Protein AF-A0A3R7H9Z6-F1 (afdb_monomer)

Mean predicted aligned error: 17.88 Å

Sequence (99 aa):
MAFFGLTLLGYQNTIKEYLREDGTPKAEVKLPLIPVDQTSRYTGHKNSYNEMRRLSILNTRPILGPREVYRIPLTTSHEYGFFIDMPGDKWERRPTKNK

Organism: Clonorchis sinensis (NCBI:txid79923)

Structure (mmCIF, N/CA/C/O backbone):
data_AF-A0A3R7H9Z6-F1
#
_entry.id   AF-A0A3R7H9Z6-F1
#
loop_
_atom_site.group_PDB
_atom_site.id
_atom_site.type_symbol
_atom_site.label_atom_id
_atom_site.label_alt_id
_atom_site.label_comp_id
_atom_site.label_asym_id
_atom_site.label_entity_id
_atom_site.label_seq_id
_atom_site.pdbx_PDB_ins_code
_atom_site.Cartn_x
_atom_site.Cartn_y
_atom_site.Cartn_z
_atom_site.occupancy
_atom_site.B_iso_or_equiv
_atom_site.auth_seq_id
_atom_site.auth_comp_id
_atom_site.auth_asym_id
_atom_site.auth_atom_id
_atom_site.pdbx_PDB_model_num
ATOM 1 N N . MET A 1 1 ? -34.323 20.536 16.625 1.00 39.06 1 MET A N 1
ATOM 2 C CA . MET A 1 1 ? -33.056 20.039 17.203 1.00 39.06 1 MET A CA 1
ATOM 3 C C . MET A 1 1 ? -32.613 21.022 18.276 1.00 39.06 1 MET A C 1
ATOM 5 O O . MET A 1 1 ? -32.095 22.077 17.938 1.00 39.06 1 MET A O 1
ATOM 9 N N . ALA A 1 2 ? -32.933 20.746 19.542 1.00 38.81 2 ALA A N 1
ATOM 10 C CA . ALA A 1 2 ? -32.617 21.623 20.667 1.00 38.81 2 ALA A CA 1
ATOM 11 C C . ALA A 1 2 ? -31.254 21.240 21.261 1.00 38.81 2 ALA A C 1
ATOM 13 O O . ALA A 1 2 ? -31.076 20.129 21.749 1.00 38.81 2 ALA A O 1
ATOM 14 N N . PHE A 1 3 ? -30.310 22.179 21.206 1.00 51.38 3 PHE A N 1
ATOM 15 C CA . PHE A 1 3 ? -29.002 22.146 21.867 1.00 51.38 3 PHE A CA 1
ATOM 16 C C . PHE A 1 3 ? -29.099 22.892 23.214 1.00 51.38 3 PHE A C 1
ATOM 18 O O . PHE A 1 3 ? -28.370 23.840 23.479 1.00 51.38 3 PHE A O 1
ATOM 25 N N . PHE A 1 4 ? -30.059 22.513 24.061 1.00 54.03 4 PHE A N 1
ATOM 26 C CA . PHE A 1 4 ? -30.283 23.143 25.365 1.00 54.03 4 PHE A CA 1
ATOM 27 C C . PHE A 1 4 ? -30.409 22.053 26.427 1.00 54.03 4 PHE A C 1
ATOM 29 O O . PHE A 1 4 ? -31.425 21.369 26.492 1.00 54.03 4 PHE A O 1
ATOM 36 N N . GLY A 1 5 ? -29.362 21.863 27.232 1.00 53.62 5 GLY A N 1
ATOM 37 C CA . GLY A 1 5 ? -29.430 20.947 28.377 1.00 53.62 5 GLY A CA 1
ATOM 38 C C . GLY A 1 5 ? -28.096 20.512 28.987 1.00 53.62 5 GLY A C 1
ATOM 39 O O . GLY A 1 5 ? -28.081 20.065 30.125 1.00 53.62 5 GLY A O 1
ATOM 40 N N . LEU A 1 6 ? -26.968 20.673 28.288 1.00 54.06 6 LEU A N 1
ATOM 41 C CA . LEU A 1 6 ? -25.653 20.197 28.762 1.00 54.06 6 LEU A CA 1
ATOM 42 C C . LEU A 1 6 ? -24.772 21.275 29.416 1.00 54.06 6 LEU A C 1
ATOM 44 O O . LEU A 1 6 ? -23.619 21.011 29.738 1.00 54.06 6 LEU A O 1
ATOM 48 N N . THR A 1 7 ? -25.293 22.485 29.627 1.00 55.12 7 THR A N 1
ATOM 49 C CA . THR A 1 7 ? -24.584 23.572 30.331 1.00 55.12 7 THR A CA 1
ATOM 50 C C . THR A 1 7 ? -24.846 23.589 31.840 1.00 55.12 7 THR A C 1
ATOM 52 O O . THR A 1 7 ? -24.185 24.333 32.555 1.00 55.12 7 THR A O 1
ATOM 55 N N . LEU A 1 8 ? -25.791 22.777 32.335 1.00 51.12 8 LEU A N 1
ATOM 56 C CA . LEU A 1 8 ? -26.146 22.685 33.761 1.00 51.12 8 LEU A CA 1
ATOM 57 C C . LEU A 1 8 ? -25.502 21.488 34.478 1.00 51.12 8 LEU A C 1
ATOM 59 O O . LEU A 1 8 ? -25.609 21.384 35.697 1.00 51.12 8 LEU A O 1
ATOM 63 N N . LEU A 1 9 ? -24.822 20.596 33.750 1.00 50.97 9 LEU A N 1
ATOM 64 C CA . LEU A 1 9 ? -24.149 19.432 34.327 1.00 50.97 9 LEU A CA 1
ATOM 65 C C . LEU A 1 9 ? -22.629 19.652 34.361 1.00 50.97 9 LEU A C 1
ATOM 67 O O . LEU A 1 9 ? -21.878 19.126 33.545 1.00 50.97 9 LEU A O 1
ATOM 71 N N . GLY A 1 10 ? -22.191 20.441 35.341 1.00 58.66 10 GLY A N 1
ATOM 72 C CA . GLY A 1 10 ? -20.786 20.538 35.741 1.00 58.66 10 GLY A CA 1
ATOM 73 C C . GLY A 1 10 ? -19.914 21.506 34.937 1.00 58.66 10 GLY A C 1
ATOM 74 O O . GLY A 1 10 ? -20.280 22.019 33.879 1.00 58.66 10 GLY A O 1
ATOM 75 N N . TYR A 1 11 ? -18.732 21.774 35.496 1.00 54.47 11 TYR A N 1
ATOM 76 C CA . TYR A 1 11 ? -17.742 22.701 34.955 1.00 54.47 11 TYR A CA 1
ATOM 77 C C . T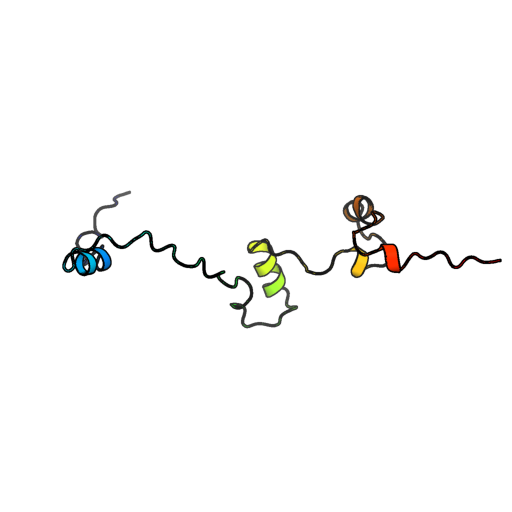YR A 1 11 ? -17.301 22.288 33.545 1.00 54.47 11 TYR A C 1
ATOM 79 O O . TYR A 1 11 ? -16.524 21.354 33.369 1.00 54.47 11 TYR A O 1
ATOM 87 N N . GLN A 1 12 ? -17.748 23.036 32.533 1.00 59.19 12 GLN A N 1
ATOM 88 C CA . GLN A 1 12 ? -17.349 22.824 31.136 1.00 59.19 12 GLN A CA 1
ATOM 89 C C . GLN A 1 12 ? -15.871 23.146 30.862 1.00 59.19 12 GLN A C 1
ATOM 91 O O . GLN A 1 12 ? -15.353 22.744 29.828 1.00 59.19 12 GLN A O 1
ATOM 96 N N . ASN A 1 13 ? -15.180 23.862 31.756 1.00 55.03 13 ASN A N 1
ATOM 97 C CA . ASN A 1 13 ? -13.800 24.305 31.545 1.00 55.03 13 ASN A CA 1
ATOM 98 C C . ASN A 1 13 ? -12.979 24.284 32.844 1.00 55.03 13 ASN A C 1
ATOM 100 O O . ASN A 1 13 ? -12.548 25.331 33.322 1.00 55.03 13 ASN A O 1
ATOM 104 N N . THR A 1 14 ? -12.716 23.097 33.391 1.00 54.78 14 THR A N 1
ATOM 105 C CA . THR A 1 14 ? -11.852 22.930 34.579 1.00 54.78 14 THR A CA 1
ATOM 106 C C . THR A 1 14 ? -10.448 23.506 34.363 1.00 54.78 14 THR A C 1
ATOM 108 O O . THR A 1 14 ? -9.888 24.150 35.239 1.00 54.78 14 THR A O 1
ATOM 111 N N . ILE A 1 15 ? -9.898 23.373 33.153 1.00 58.31 15 ILE A N 1
ATOM 112 C CA . ILE A 1 15 ? -8.534 23.818 32.814 1.00 58.31 15 ILE A CA 1
ATOM 113 C C . ILE A 1 15 ? -8.378 25.344 32.918 1.00 58.31 15 ILE A C 1
ATOM 115 O O . ILE A 1 15 ? -7.314 25.839 33.284 1.00 58.31 15 ILE A O 1
ATOM 119 N N . LYS A 1 16 ? -9.432 26.107 32.606 1.00 55.62 16 LYS A N 1
ATOM 120 C CA . LYS A 1 16 ? -9.368 27.575 32.573 1.00 55.62 16 LYS A CA 1
ATOM 121 C C . LYS A 1 16 ? -9.411 28.197 33.973 1.00 55.62 16 LYS A C 1
ATOM 123 O O . LYS A 1 16 ? -8.902 29.302 34.136 1.00 55.62 16 LYS A O 1
ATOM 128 N N . GLU A 1 17 ? -9.983 27.504 34.958 1.00 55.12 17 GLU A N 1
ATOM 129 C CA . GLU A 1 17 ? -9.946 27.928 36.365 1.00 55.12 17 GLU A CA 1
ATOM 130 C C . GLU A 1 17 ? -8.562 27.721 36.981 1.00 55.12 17 GLU A C 1
ATOM 132 O O . GLU A 1 17 ? -8.028 28.658 37.567 1.00 55.12 17 GLU A O 1
ATOM 137 N N . TYR A 1 18 ? -7.910 26.579 36.729 1.00 56.62 18 TYR A N 1
ATOM 138 C CA . TYR A 1 18 ? -6.549 26.314 37.225 1.00 56.62 18 TYR A CA 1
ATOM 139 C C . TYR A 1 18 ? -5.469 27.261 36.671 1.00 56.62 18 TYR A C 1
ATOM 141 O O . TYR A 1 18 ? -4.370 27.329 37.210 1.00 56.62 18 TYR A O 1
ATOM 149 N N . LEU A 1 19 ? -5.749 27.985 35.583 1.00 55.53 19 LEU A N 1
ATOM 150 C CA . LEU A 1 19 ? -4.789 28.878 34.921 1.00 55.53 19 LEU A CA 1
ATOM 151 C C . LEU 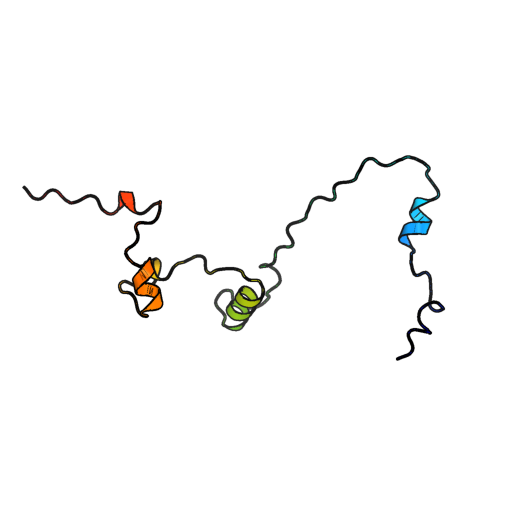A 1 19 ? -4.859 30.341 35.386 1.00 55.53 19 LEU A C 1
ATOM 153 O O . LEU A 1 19 ? -4.053 31.143 34.919 1.00 55.53 19 LEU A O 1
ATOM 157 N N . ARG A 1 20 ? -5.817 30.722 36.243 1.00 53.84 20 ARG A N 1
ATOM 158 C CA . ARG A 1 20 ? -6.017 32.132 36.628 1.00 53.84 20 ARG A CA 1
ATOM 159 C C . ARG A 1 20 ? -5.263 32.580 37.878 1.00 53.84 20 ARG A C 1
ATOM 161 O O . ARG A 1 20 ? -5.165 33.787 38.074 1.00 53.84 20 ARG A O 1
ATOM 168 N N . GLU A 1 21 ? -4.732 31.667 38.687 1.00 56.25 21 GLU A N 1
ATOM 169 C CA . GLU A 1 21 ? -4.150 32.043 39.986 1.00 56.25 21 GLU A CA 1
ATOM 170 C C . GLU A 1 21 ? -2.699 32.544 39.901 1.00 56.25 21 GLU A C 1
ATOM 172 O O . GLU A 1 21 ? -2.318 33.391 40.703 1.00 56.25 21 GLU A O 1
ATOM 177 N N . ASP A 1 22 ? -1.933 32.182 38.865 1.00 49.12 22 ASP A N 1
ATOM 178 C CA . ASP A 1 22 ? -0.520 32.573 38.763 1.00 49.12 22 ASP A CA 1
ATOM 179 C C . ASP A 1 22 ? -0.233 33.381 37.490 1.00 49.12 22 ASP A C 1
ATOM 181 O O . ASP A 1 22 ? 0.068 32.853 36.414 1.00 49.12 22 ASP A O 1
ATOM 185 N N . GLY A 1 23 ? -0.333 34.705 37.626 1.00 53.09 23 GLY A N 1
ATOM 186 C CA . GLY A 1 23 ? -0.104 35.703 36.582 1.00 53.09 23 GLY A CA 1
ATOM 187 C C . GLY A 1 23 ? 1.336 35.768 36.065 1.00 53.09 23 GLY A C 1
ATOM 188 O O . GLY A 1 23 ? 2.076 36.694 36.384 1.00 53.09 23 GLY A O 1
ATOM 189 N N . THR A 1 24 ? 1.713 34.848 35.178 1.00 50.00 24 THR A N 1
ATOM 190 C CA . THR A 1 24 ? 2.869 35.025 34.285 1.00 50.00 24 THR A CA 1
ATOM 191 C C . THR A 1 24 ? 2.480 34.701 32.839 1.00 50.00 24 THR A C 1
ATOM 193 O O . THR A 1 24 ? 1.833 33.677 32.594 1.00 50.00 24 THR A O 1
ATOM 196 N N . PRO A 1 25 ? 2.837 35.545 31.847 1.00 46.53 25 PRO A N 1
ATOM 197 C CA . PRO A 1 25 ? 2.606 35.228 30.445 1.00 46.53 25 PRO A CA 1
ATOM 198 C C . PRO A 1 25 ? 3.554 34.092 30.053 1.00 46.53 25 PRO A C 1
ATOM 200 O O . PRO A 1 25 ? 4.730 34.307 29.761 1.00 46.53 25 PRO A O 1
ATOM 203 N N . LYS A 1 26 ? 3.053 32.854 30.094 1.00 51.94 26 LYS A N 1
ATOM 204 C CA . LYS A 1 26 ? 3.801 31.692 29.616 1.00 51.94 26 LYS A CA 1
ATOM 205 C C . LYS A 1 26 ? 4.013 31.858 28.114 1.00 51.94 26 LYS A C 1
ATOM 207 O O . LYS A 1 26 ? 3.054 31.854 27.344 1.00 51.94 26 LYS A O 1
ATOM 212 N N . ALA A 1 27 ? 5.282 32.032 27.745 1.00 57.31 27 ALA A N 1
ATOM 213 C CA . ALA A 1 27 ? 5.798 31.904 26.391 1.00 57.31 27 ALA A CA 1
ATOM 214 C C . ALA A 1 27 ? 5.090 30.755 25.666 1.00 57.31 27 ALA A C 1
ATOM 216 O O . ALA A 1 27 ? 4.850 29.717 26.284 1.00 57.31 27 ALA A O 1
ATOM 217 N N . GLU A 1 28 ? 4.754 30.958 24.390 1.00 60.44 28 GLU A N 1
ATOM 218 C CA . GLU A 1 28 ? 4.086 29.980 23.529 1.00 60.44 28 GLU A CA 1
ATOM 219 C C . GLU A 1 28 ? 4.666 28.578 23.742 1.00 60.44 28 GLU A C 1
ATOM 221 O O . GLU A 1 28 ? 5.725 28.223 23.217 1.00 60.44 28 GLU A O 1
ATOM 226 N N . VAL A 1 29 ? 3.972 27.771 24.545 1.00 59.78 29 VAL A N 1
ATOM 227 C CA . VAL A 1 29 ? 4.316 26.370 24.742 1.00 59.78 29 VAL A CA 1
ATOM 228 C C . VAL A 1 29 ? 3.928 25.683 23.444 1.00 59.78 29 VAL A C 1
ATOM 230 O O . VAL A 1 29 ? 2.791 25.246 23.268 1.00 59.78 29 VAL A O 1
ATOM 233 N N . LYS A 1 30 ? 4.871 25.626 22.500 1.00 62.44 30 LYS A N 1
ATOM 234 C CA . LYS A 1 30 ? 4.810 24.698 21.374 1.00 62.44 30 LYS A CA 1
ATOM 235 C C . LYS A 1 30 ? 4.813 23.307 21.985 1.00 62.44 30 LYS A C 1
ATOM 237 O O . LYS A 1 30 ? 5.869 22.767 22.308 1.00 62.44 30 LYS A O 1
ATOM 242 N N . LEU A 1 31 ? 3.619 22.765 22.219 1.00 62.03 31 LEU A N 1
ATOM 243 C CA . LEU A 1 31 ? 3.462 21.372 22.601 1.00 62.03 31 LEU A CA 1
ATOM 244 C C . LEU A 1 31 ? 4.235 20.555 21.562 1.00 62.03 31 LEU A C 1
ATOM 246 O O . LEU A 1 31 ? 4.025 20.779 20.363 1.00 62.03 31 LEU A O 1
ATOM 250 N N . PRO A 1 32 ? 5.151 19.661 21.972 1.00 61.25 32 PRO A N 1
ATOM 251 C CA . PRO A 1 32 ? 5.775 18.778 21.010 1.00 61.25 32 PRO A CA 1
ATOM 252 C C . PRO A 1 32 ? 4.637 18.033 20.321 1.00 61.25 32 PRO A C 1
ATOM 254 O O . PRO A 1 32 ? 3.780 17.449 20.989 1.00 61.25 32 PRO A O 1
ATOM 257 N N . LEU A 1 33 ? 4.585 18.109 18.990 1.00 59.81 33 LEU A N 1
ATOM 258 C CA . LEU A 1 33 ? 3.710 17.261 18.198 1.00 59.81 33 LEU A CA 1
ATOM 259 C C . LEU A 1 33 ? 4.190 15.837 18.459 1.00 59.81 33 LEU A C 1
ATOM 261 O O . LEU A 1 33 ? 5.113 15.369 17.801 1.00 59.81 33 LEU A O 1
ATOM 265 N N . ILE A 1 34 ? 3.633 15.184 19.479 1.00 55.25 34 ILE A N 1
ATOM 266 C CA . ILE A 1 34 ? 3.874 13.771 19.726 1.00 55.25 34 ILE A CA 1
ATOM 267 C C . ILE A 1 34 ? 3.333 13.099 18.469 1.00 55.25 34 ILE A C 1
ATOM 269 O O . ILE A 1 34 ? 2.123 13.199 18.231 1.00 55.25 34 ILE A O 1
ATOM 273 N N . PRO A 1 35 ? 4.181 12.484 17.624 1.00 60.50 35 PRO A N 1
ATOM 274 C CA . PRO A 1 35 ? 3.667 11.715 16.514 1.00 60.50 35 PRO A CA 1
ATOM 275 C C . PRO A 1 35 ? 2.836 10.615 17.160 1.00 60.50 35 PRO A C 1
ATOM 277 O O . PRO A 1 35 ? 3.370 9.724 17.820 1.00 60.50 35 PRO A O 1
ATOM 280 N N . VAL A 1 36 ? 1.511 10.740 17.076 1.00 60.53 36 VAL A N 1
ATOM 281 C CA . VAL A 1 36 ? 0.621 9.675 17.513 1.00 60.53 36 VAL A CA 1
ATOM 282 C C . VAL A 1 36 ? 0.997 8.515 16.625 1.00 60.53 36 VAL A C 1
ATOM 284 O O . VAL A 1 36 ? 0.748 8.560 15.424 1.00 60.53 36 VAL A O 1
ATOM 287 N N . ASP A 1 37 ? 1.661 7.524 17.202 1.00 60.78 37 ASP A N 1
ATOM 288 C CA . ASP A 1 37 ? 2.019 6.324 16.483 1.00 60.78 37 ASP A CA 1
ATOM 289 C C . ASP A 1 37 ? 0.720 5.678 15.985 1.00 60.78 37 ASP A C 1
ATOM 291 O O . ASP A 1 37 ? -0.080 5.115 16.739 1.00 60.78 37 ASP A O 1
ATOM 295 N N . GLN A 1 38 ? 0.456 5.866 14.693 1.00 60.28 38 GLN A N 1
ATOM 296 C CA . GLN A 1 38 ? -0.758 5.397 14.038 1.00 60.28 38 GLN A CA 1
ATOM 297 C C . GLN A 1 38 ? -0.741 3.865 13.897 1.00 60.28 38 GLN A C 1
ATOM 299 O O . GLN A 1 38 ? -1.793 3.239 13.713 1.00 60.28 38 GLN A O 1
ATOM 304 N N . THR A 1 39 ? 0.439 3.252 14.043 1.00 61.53 39 THR A N 1
ATOM 305 C CA . THR A 1 39 ? 0.676 1.829 13.799 1.00 61.53 39 THR A CA 1
ATOM 306 C C . THR A 1 39 ? 0.530 0.976 15.060 1.00 61.53 39 THR A C 1
ATOM 308 O O . THR A 1 39 ? -0.084 -0.086 14.998 1.00 61.53 39 THR A O 1
ATOM 311 N N . SER A 1 40 ? 0.955 1.452 16.236 1.00 61.22 40 SER A N 1
ATOM 312 C CA . SER A 1 40 ? 1.061 0.601 17.441 1.00 61.22 40 SER A CA 1
ATOM 313 C C . SER A 1 40 ? -0.245 0.189 18.120 1.00 61.22 40 SER A C 1
ATOM 315 O O . SER A 1 40 ? -0.226 -0.672 18.994 1.00 61.22 40 SER A O 1
ATOM 317 N N . ARG A 1 41 ? -1.407 0.741 17.745 1.00 72.12 41 ARG A N 1
ATOM 318 C CA . ARG A 1 41 ? -2.670 0.395 18.442 1.00 72.12 41 ARG A CA 1
ATOM 319 C C . ARG A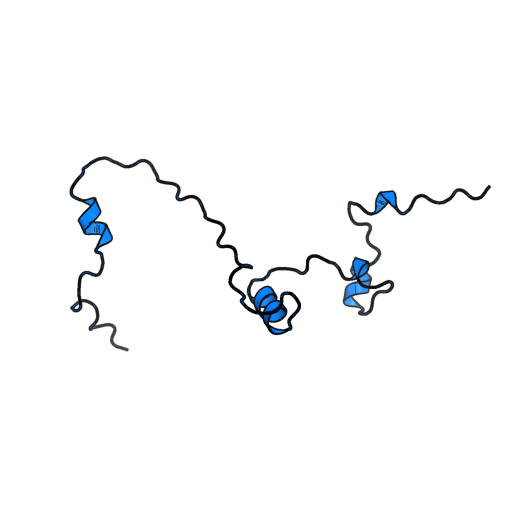 1 41 ? -3.327 -0.911 17.982 1.00 72.12 41 ARG A C 1
ATOM 321 O O . ARG A 1 41 ? -4.504 -1.101 18.280 1.00 72.12 41 ARG A O 1
ATOM 328 N N . TYR A 1 42 ? -2.707 -1.710 17.115 1.00 78.50 42 TYR A N 1
ATOM 329 C CA . TYR A 1 42 ? -3.324 -2.953 16.641 1.00 78.50 42 TYR A CA 1
ATOM 330 C C . TYR A 1 42 ? -2.791 -4.138 17.443 1.00 78.50 42 TYR A C 1
ATOM 332 O O . TYR A 1 42 ? -1.588 -4.331 17.549 1.00 78.50 42 TYR A O 1
ATOM 340 N N . THR A 1 43 ? -3.701 -4.910 18.032 1.00 82.81 43 THR A N 1
ATOM 341 C CA . THR A 1 43 ? -3.379 -6.045 18.909 1.00 82.81 43 THR A CA 1
ATOM 342 C C . THR A 1 43 ? -3.335 -7.388 18.175 1.00 82.81 43 THR A C 1
ATOM 344 O O . THR A 1 43 ? -3.047 -8.407 18.796 1.00 82.81 43 THR A O 1
ATOM 347 N N . GLY A 1 44 ? -3.645 -7.418 16.875 1.00 86.44 44 GLY A N 1
ATOM 348 C CA . GLY A 1 44 ? -3.617 -8.637 16.066 1.00 86.44 44 GLY A CA 1
ATOM 349 C C . GLY A 1 44 ? -2.295 -8.844 15.323 1.00 86.44 44 GLY A C 1
ATOM 350 O O . GLY A 1 44 ? -1.294 -8.175 15.567 1.00 86.44 44 GLY A O 1
ATOM 351 N N . HIS A 1 45 ? -2.295 -9.801 14.395 1.00 87.50 45 HIS A N 1
ATOM 352 C CA . HIS A 1 45 ? -1.107 -10.138 13.615 1.00 87.50 45 HIS A CA 1
ATOM 353 C C . HIS A 1 45 ? -0.802 -9.080 12.541 1.00 87.50 45 HIS A C 1
ATOM 355 O O . HIS A 1 45 ? -1.688 -8.778 11.738 1.00 87.50 45 HIS A O 1
ATOM 361 N N . LYS A 1 46 ? 0.475 -8.664 12.460 1.00 83.12 46 LYS A N 1
ATOM 362 C CA . LYS A 1 46 ? 1.037 -7.640 11.544 1.00 83.12 46 LYS A CA 1
ATOM 363 C C . LYS A 1 46 ? 0.588 -7.759 10.083 1.00 83.12 46 LYS A C 1
ATOM 365 O O . LYS A 1 46 ? 0.278 -6.787 9.405 1.00 83.12 46 LYS A O 1
ATOM 370 N N . ASN A 1 47 ? 0.511 -8.999 9.609 1.00 84.44 47 ASN A N 1
ATOM 371 C CA . ASN A 1 47 ? 0.150 -9.324 8.224 1.00 84.44 47 ASN A CA 1
ATOM 372 C C . ASN A 1 47 ? -1.311 -9.781 8.069 1.00 84.44 47 ASN A C 1
ATOM 374 O O . ASN A 1 47 ? -1.642 -10.500 7.129 1.00 84.44 47 ASN A O 1
ATOM 378 N N . SER A 1 48 ? -2.185 -9.451 9.020 1.00 90.44 48 SER A N 1
ATOM 379 C CA . SER A 1 48 ? -3.604 -9.793 8.927 1.00 90.44 48 SER A CA 1
ATOM 380 C C . SER A 1 48 ? -4.350 -8.845 7.984 1.00 90.44 48 SER A C 1
ATOM 382 O O . SER A 1 48 ? -4.016 -7.668 7.841 1.00 90.44 48 SER A O 1
ATOM 384 N N . TYR A 1 49 ? -5.435 -9.341 7.387 1.00 89.12 49 TYR A N 1
ATOM 385 C CA . TYR A 1 49 ? -6.322 -8.525 6.554 1.00 89.12 49 TYR A CA 1
ATOM 386 C C . TYR A 1 49 ? -6.891 -7.310 7.310 1.00 89.12 49 TYR A C 1
ATOM 388 O O . TYR A 1 49 ? -6.983 -6.208 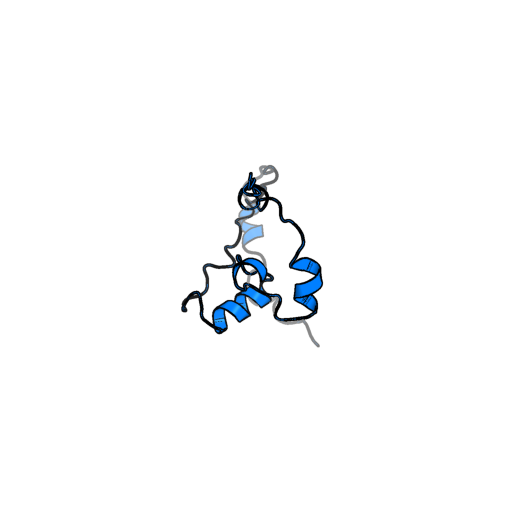6.768 1.00 89.12 49 TYR A O 1
ATOM 396 N N . ASN A 1 50 ? -7.239 -7.500 8.586 1.00 89.62 50 ASN A N 1
ATOM 397 C CA . ASN A 1 50 ? -7.798 -6.445 9.431 1.00 89.62 50 ASN A CA 1
ATOM 398 C C . ASN A 1 50 ? -6.807 -5.296 9.649 1.00 89.62 50 ASN A C 1
ATOM 400 O O . ASN A 1 50 ? -7.203 -4.129 9.630 1.00 89.62 50 ASN A O 1
ATOM 404 N N . GLU A 1 51 ? -5.523 -5.613 9.805 1.00 88.06 51 GLU A N 1
ATOM 405 C CA . GLU A 1 51 ? -4.473 -4.606 9.903 1.00 88.06 51 GLU A CA 1
ATOM 406 C C . GLU A 1 51 ? -4.251 -3.875 8.588 1.00 88.06 51 GLU A C 1
ATOM 408 O O . GLU A 1 51 ? -4.272 -2.647 8.569 1.00 88.06 51 GLU A O 1
ATOM 413 N N . MET A 1 52 ? -4.146 -4.603 7.474 1.00 87.88 52 MET A N 1
ATOM 414 C CA . MET A 1 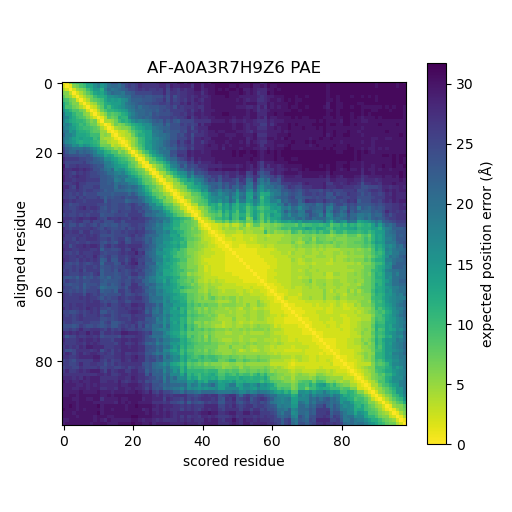52 ? -4.025 -3.994 6.146 1.00 87.88 52 MET A CA 1
ATOM 415 C C . MET A 1 52 ? -5.164 -3.013 5.849 1.00 87.88 52 MET A C 1
ATOM 417 O O . MET A 1 52 ? -4.935 -1.907 5.348 1.00 87.88 52 MET A O 1
ATOM 421 N N . ARG A 1 53 ? -6.401 -3.383 6.198 1.00 88.44 53 ARG A N 1
ATOM 422 C CA . ARG A 1 53 ? -7.569 -2.513 6.027 1.00 88.44 53 ARG A CA 1
ATOM 423 C C . ARG A 1 53 ? -7.470 -1.262 6.898 1.00 88.44 53 ARG A C 1
ATOM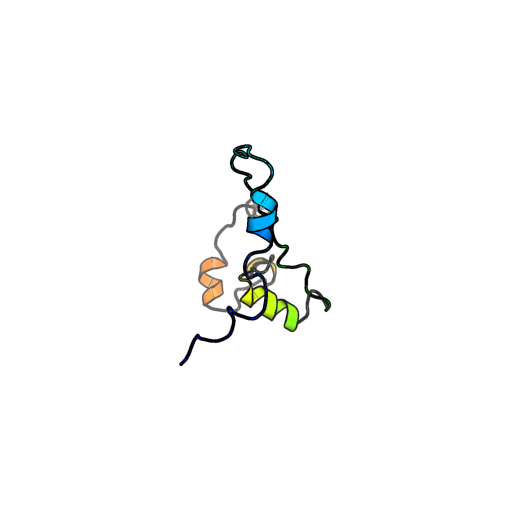 425 O O . ARG A 1 53 ? -7.737 -0.163 6.417 1.00 88.44 53 ARG A O 1
ATOM 432 N N . ARG A 1 54 ? -7.061 -1.408 8.160 1.00 86.94 54 ARG A N 1
ATOM 433 C CA . ARG A 1 54 ? -6.836 -0.277 9.069 1.00 86.94 54 ARG A CA 1
ATOM 434 C C . ARG A 1 54 ? -5.753 0.668 8.541 1.00 86.94 54 ARG A C 1
ATOM 436 O O . ARG A 1 54 ? -5.973 1.874 8.520 1.00 86.94 54 ARG A O 1
ATOM 443 N N . LEU A 1 55 ? -4.610 0.131 8.122 1.00 8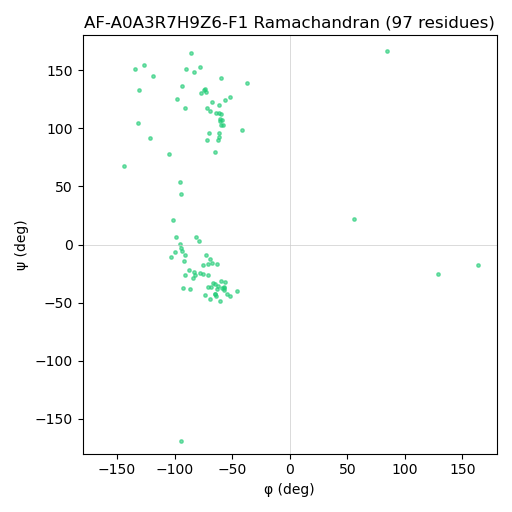7.06 55 LEU A N 1
ATOM 444 C CA . LEU A 1 55 ? -3.491 0.894 7.566 1.00 87.06 55 LEU A CA 1
ATOM 445 C C . LEU A 1 55 ? -3.917 1.695 6.326 1.00 87.06 55 LEU A C 1
ATOM 447 O O . LEU A 1 55 ? -3.538 2.858 6.184 1.00 87.06 55 LEU A O 1
ATOM 451 N N . SER A 1 56 ? -4.786 1.114 5.496 1.00 86.19 56 SER A N 1
ATOM 452 C CA . SER A 1 56 ? -5.364 1.790 4.329 1.00 86.19 56 SER A CA 1
ATOM 453 C C . SER A 1 56 ? -6.255 2.978 4.724 1.00 86.19 56 SER A C 1
ATOM 455 O O . SER A 1 56 ? -6.139 4.045 4.133 1.00 86.19 56 SER A O 1
ATOM 457 N N . ILE A 1 57 ? -7.097 2.833 5.759 1.00 88.12 57 ILE A N 1
ATOM 458 C CA . ILE A 1 57 ? -7.926 3.933 6.301 1.00 88.12 57 ILE A CA 1
ATOM 459 C C . ILE A 1 57 ? -7.049 5.061 6.860 1.00 88.12 57 ILE A C 1
ATOM 461 O O . ILE A 1 57 ? -7.383 6.236 6.739 1.00 88.12 57 ILE A O 1
ATOM 465 N N . LEU A 1 58 ? -5.911 4.703 7.456 1.00 87.62 58 LEU A N 1
ATOM 466 C CA . LEU A 1 58 ? -4.929 5.650 7.983 1.00 87.62 58 LEU A CA 1
ATOM 467 C C . LEU A 1 58 ? -4.037 6.269 6.892 1.00 87.62 58 LEU A C 1
ATOM 469 O O . LEU A 1 58 ? -3.136 7.034 7.218 1.00 87.62 58 LEU A O 1
ATOM 473 N N . ASN A 1 59 ? -4.266 5.960 5.609 1.00 87.69 59 ASN A N 1
ATOM 474 C CA . ASN A 1 59 ? -3.438 6.387 4.475 1.00 87.69 59 ASN A CA 1
ATOM 475 C C . ASN A 1 59 ? -1.956 5.997 4.594 1.00 87.69 59 ASN A C 1
ATOM 477 O O . ASN A 1 59 ? -1.090 6.585 3.940 1.00 87.69 59 ASN A O 1
ATOM 481 N N . THR A 1 60 ? -1.649 4.988 5.407 1.00 87.00 60 THR A N 1
ATOM 482 C CA . THR A 1 60 ? -0.304 4.418 5.460 1.00 87.00 60 THR A CA 1
ATOM 483 C C . THR A 1 60 ? -0.098 3.514 4.248 1.00 87.00 60 THR A C 1
ATOM 485 O O . THR A 1 60 ? -0.955 2.695 3.908 1.00 87.00 60 THR A O 1
ATOM 488 N N . ARG A 1 61 ? 1.022 3.704 3.549 1.00 83.56 61 ARG A N 1
ATOM 489 C CA . ARG A 1 61 ? 1.351 2.955 2.331 1.00 83.56 61 ARG A CA 1
ATOM 490 C C . ARG A 1 61 ? 2.127 1.683 2.677 1.00 83.56 61 ARG A C 1
ATOM 492 O O . ARG A 1 61 ? 2.850 1.682 3.675 1.00 83.56 61 ARG A O 1
ATOM 499 N N . PRO A 1 62 ? 2.014 0.616 1.867 1.00 83.75 62 PRO A N 1
ATOM 500 C CA . PRO A 1 62 ? 2.893 -0.534 2.012 1.00 83.75 62 PRO A CA 1
ATOM 501 C C . PRO A 1 62 ? 4.352 -0.106 1.818 1.00 83.75 62 PRO A C 1
ATOM 503 O O . PRO A 1 62 ? 4.645 0.762 0.996 1.00 83.75 62 PRO A O 1
ATOM 506 N N . ILE A 1 63 ? 5.248 -0.721 2.593 1.00 83.00 63 ILE A N 1
ATOM 507 C CA . ILE A 1 63 ? 6.694 -0.461 2.520 1.00 83.00 63 ILE A CA 1
ATOM 508 C C . ILE A 1 63 ? 7.231 -0.896 1.157 1.00 83.00 63 ILE A C 1
ATOM 510 O O . ILE A 1 63 ? 8.025 -0.179 0.558 1.00 83.00 63 ILE A O 1
ATOM 514 N N . LEU A 1 64 ? 6.773 -2.060 0.687 1.00 85.25 64 LEU A N 1
ATOM 515 C CA . LEU A 1 64 ? 7.235 -2.655 -0.555 1.00 85.25 64 LEU A CA 1
ATOM 516 C C . LEU A 1 64 ? 6.335 -2.275 -1.728 1.00 85.25 64 LEU A C 1
ATOM 518 O O . LEU A 1 64 ? 5.103 -2.316 -1.633 1.00 85.25 64 LEU A O 1
ATOM 522 N N . GLY A 1 65 ? 6.965 -1.939 -2.849 1.00 86.19 65 GLY A N 1
ATOM 523 C CA . GLY A 1 65 ? 6.282 -1.645 -4.105 1.00 86.19 65 GLY A CA 1
ATOM 524 C C . GLY A 1 65 ? 5.988 -2.904 -4.936 1.00 86.19 65 GLY A C 1
ATOM 525 O O . GLY A 1 65 ? 6.606 -3.949 -4.735 1.00 86.19 65 GLY A O 1
ATOM 526 N N . PRO A 1 66 ? 5.108 -2.825 -5.953 1.00 88.19 66 PRO A N 1
ATOM 527 C CA . PRO A 1 66 ? 4.795 -3.962 -6.827 1.00 88.19 66 PRO A CA 1
ATOM 528 C C . PRO A 1 66 ? 6.019 -4.577 -7.521 1.00 88.19 66 PRO A C 1
ATOM 530 O O . PRO A 1 66 ? 6.051 -5.780 -7.756 1.00 88.19 66 PRO A O 1
ATOM 533 N N . ARG A 1 67 ? 7.029 -3.757 -7.829 1.00 86.75 67 ARG A N 1
ATOM 534 C CA . ARG A 1 67 ? 8.268 -4.176 -8.501 1.00 86.75 67 ARG A CA 1
ATOM 535 C C . ARG A 1 67 ? 9.189 -5.020 -7.619 1.00 86.75 67 ARG A C 1
ATOM 537 O O . ARG A 1 67 ? 9.971 -5.806 -8.131 1.00 86.75 67 ARG A O 1
ATOM 544 N N . GLU A 1 68 ? 9.104 -4.847 -6.304 1.00 86.50 68 GLU A N 1
ATOM 545 C CA . GLU A 1 68 ? 9.908 -5.604 -5.337 1.00 86.50 68 GLU A CA 1
ATOM 546 C C . GLU A 1 68 ? 9.260 -6.953 -5.014 1.00 86.50 68 GLU A C 1
ATOM 548 O O . GLU A 1 68 ? 9.944 -7.921 -4.699 1.00 86.50 68 GLU A O 1
ATOM 553 N N . VAL A 1 69 ? 7.930 -7.022 -5.113 1.00 89.19 69 VAL A N 1
ATOM 554 C CA . VAL A 1 69 ? 7.155 -8.233 -4.824 1.00 89.19 69 VAL A CA 1
ATOM 555 C C . VAL A 1 69 ? 7.053 -9.144 -6.049 1.00 89.19 69 VAL A C 1
ATOM 557 O O . VAL A 1 69 ? 7.109 -10.366 -5.920 1.00 89.19 69 VAL A O 1
ATOM 560 N N . TYR A 1 70 ? 6.897 -8.568 -7.243 1.00 90.31 70 TYR A N 1
ATOM 561 C CA . TYR A 1 70 ? 6.637 -9.315 -8.471 1.00 90.31 70 TYR A CA 1
ATOM 562 C C . TYR A 1 70 ? 7.736 -9.111 -9.506 1.00 90.31 70 TYR A C 1
ATOM 564 O O . TYR A 1 70 ? 8.259 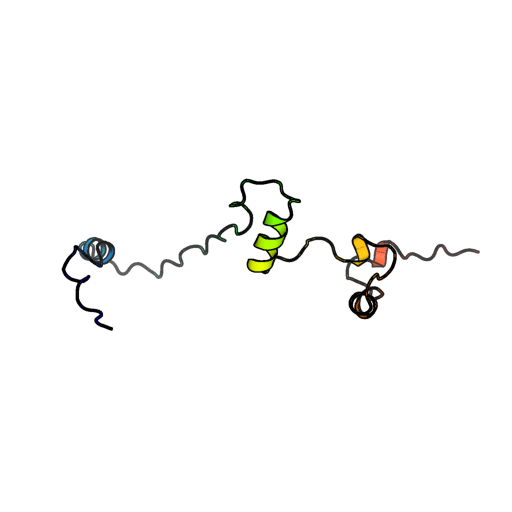-8.017 -9.682 1.00 90.31 70 TYR A O 1
ATOM 572 N N . ARG A 1 71 ? 8.020 -10.169 -10.272 1.00 88.75 71 ARG A N 1
ATOM 573 C CA . ARG A 1 71 ? 8.972 -10.119 -11.393 1.00 88.75 71 ARG A CA 1
ATOM 574 C C . ARG A 1 71 ? 8.409 -9.418 -12.636 1.00 88.75 71 ARG A C 1
ATOM 576 O O . ARG A 1 71 ? 9.176 -8.926 -13.455 1.00 88.75 71 ARG A O 1
ATOM 583 N N . ILE A 1 72 ? 7.086 -9.403 -12.788 1.00 92.00 72 ILE A N 1
ATOM 584 C CA . ILE A 1 72 ? 6.364 -8.843 -13.938 1.00 92.00 72 ILE A CA 1
ATOM 585 C C . ILE A 1 72 ? 5.183 -7.986 -13.457 1.00 92.00 72 ILE A C 1
ATOM 587 O O . ILE A 1 72 ? 4.636 -8.268 -12.385 1.00 92.00 72 ILE A O 1
ATOM 591 N N . PRO A 1 73 ? 4.760 -6.958 -14.218 1.00 94.69 73 PRO A N 1
ATOM 592 C CA . PRO A 1 73 ? 3.574 -6.185 -13.876 1.00 94.69 73 PRO A CA 1
ATOM 593 C C . PRO A 1 73 ? 2.320 -7.056 -14.020 1.00 94.69 73 PRO A C 1
ATOM 595 O O . PRO A 1 73 ? 2.046 -7.604 -15.082 1.00 94.69 73 PRO A O 1
ATOM 598 N N . LEU A 1 74 ? 1.554 -7.190 -12.934 1.00 92.38 74 LEU A N 1
ATOM 599 C CA . LEU A 1 74 ? 0.316 -7.983 -12.925 1.00 92.38 74 LEU A CA 1
ATOM 600 C C . LEU A 1 74 ? -0.900 -7.228 -13.474 1.00 92.38 74 LEU A C 1
ATOM 602 O O . LEU A 1 74 ? -1.859 -7.846 -13.926 1.00 92.38 74 LEU A O 1
ATOM 606 N N . THR A 1 75 ? -0.887 -5.899 -13.394 1.00 93.06 75 THR A N 1
ATOM 607 C CA . THR A 1 75 ? -1.985 -5.033 -13.833 1.00 93.06 75 THR A CA 1
ATOM 608 C C . THR A 1 75 ? -1.460 -3.979 -14.798 1.00 93.06 75 THR A C 1
ATOM 610 O O . THR A 1 75 ? -0.302 -3.564 -14.715 1.00 93.06 75 THR A O 1
ATOM 613 N N . THR A 1 76 ? -2.336 -3.479 -15.668 1.00 92.38 76 THR A N 1
ATOM 614 C CA . THR A 1 76 ? -2.020 -2.375 -16.592 1.00 92.38 76 THR A CA 1
ATOM 615 C C . THR A 1 76 ? -1.609 -1.103 -15.848 1.00 92.38 76 THR A C 1
ATOM 617 O O . THR A 1 76 ? -0.755 -0.357 -16.308 1.00 92.38 76 THR A O 1
ATOM 620 N N . SER A 1 77 ? -2.155 -0.868 -14.650 1.00 89.12 77 SER A N 1
ATOM 621 C CA . SER A 1 77 ? -1.746 0.250 -13.793 1.00 89.12 77 SER A CA 1
ATOM 622 C C . SER A 1 77 ? -0.314 0.113 -13.270 1.00 89.12 77 SER A C 1
ATOM 624 O O . SER A 1 77 ? 0.366 1.124 -13.108 1.00 89.12 77 SER A O 1
ATOM 626 N N . HIS A 1 78 ? 0.164 -1.111 -13.020 1.00 91.19 78 HIS A N 1
ATOM 627 C CA . HIS A 1 78 ? 1.551 -1.332 -12.618 1.00 91.19 78 HIS A CA 1
ATOM 628 C C . HIS A 1 78 ? 2.514 -1.081 -13.778 1.00 91.19 78 HIS A C 1
ATOM 630 O O . HIS A 1 78 ? 3.578 -0.519 -13.541 1.00 91.19 78 HIS A O 1
ATOM 636 N N . GLU A 1 79 ? 2.138 -1.435 -15.011 1.00 90.81 79 GLU A N 1
ATOM 637 C CA . GLU A 1 79 ? 2.986 -1.334 -16.208 1.00 90.81 79 GLU A CA 1
ATOM 638 C C . GLU A 1 79 ? 3.613 0.057 -16.392 1.00 90.81 79 GLU A C 1
ATOM 640 O O . GLU A 1 79 ? 4.822 0.158 -16.595 1.00 90.81 79 GLU A O 1
ATOM 645 N N . TYR A 1 80 ? 2.829 1.126 -16.206 1.00 87.50 80 TYR A N 1
ATOM 646 C CA . TYR A 1 80 ? 3.298 2.510 -16.352 1.00 87.50 80 TYR A CA 1
ATOM 647 C C . TYR A 1 80 ? 4.486 2.863 -15.446 1.00 87.50 80 TYR A C 1
ATOM 649 O O . TYR A 1 80 ? 5.364 3.620 -15.852 1.00 87.50 80 TYR A O 1
ATOM 657 N N . GLY A 1 81 ? 4.513 2.341 -14.216 1.00 83.81 81 GLY A N 1
ATOM 658 C CA . GLY A 1 81 ? 5.548 2.648 -13.222 1.00 83.81 81 GLY A CA 1
ATOM 659 C C . GLY A 1 81 ? 6.600 1.555 -13.047 1.00 83.81 81 GLY A C 1
ATOM 660 O O . GLY A 1 81 ? 7.610 1.783 -12.385 1.00 83.81 81 GLY A O 1
ATOM 661 N N . PHE A 1 82 ? 6.377 0.366 -13.611 1.00 88.75 82 PHE A N 1
ATOM 662 C CA . PHE A 1 82 ? 7.171 -0.826 -13.308 1.00 88.75 82 PHE A CA 1
ATOM 663 C C . PHE A 1 82 ? 8.608 -0.734 -13.831 1.00 88.75 82 PHE A C 1
ATOM 665 O O . PHE A 1 82 ? 9.540 -1.186 -13.172 1.00 88.75 82 PHE A O 1
ATOM 672 N N . PHE A 1 83 ? 8.795 -0.129 -15.004 1.00 86.12 83 PHE A N 1
ATOM 673 C CA . PHE A 1 83 ? 10.096 -0.047 -15.675 1.00 86.12 83 PHE A CA 1
ATOM 674 C C . PHE A 1 83 ? 10.851 1.255 -15.394 1.00 86.12 83 PHE A C 1
ATOM 676 O O . PHE A 1 83 ? 11.955 1.442 -15.902 1.00 86.12 83 PHE A O 1
ATOM 683 N N . ILE A 1 84 ? 10.272 2.153 -14.592 1.00 86.00 84 ILE A N 1
ATOM 684 C CA . ILE A 1 84 ? 10.917 3.412 -14.231 1.00 86.00 84 ILE A CA 1
ATOM 685 C C . ILE A 1 84 ? 12.055 3.117 -13.251 1.00 86.00 84 ILE A C 1
ATOM 687 O O . ILE A 1 84 ? 11.889 2.393 -12.265 1.00 86.00 84 ILE A O 1
ATOM 691 N N . ASP A 1 85 ? 13.225 3.686 -13.529 1.00 82.31 85 ASP A N 1
ATOM 692 C CA . ASP A 1 85 ? 14.385 3.578 -12.653 1.00 82.31 85 ASP A CA 1
ATOM 693 C C . ASP A 1 85 ? 14.140 4.374 -11.370 1.00 82.31 85 ASP A C 1
ATOM 695 O O . ASP A 1 85 ? 14.034 5.602 -11.387 1.00 82.31 85 ASP A O 1
ATOM 699 N N . MET A 1 86 ? 14.069 3.672 -10.240 1.00 75.06 86 MET A N 1
ATOM 700 C CA . MET A 1 86 ? 13.977 4.317 -8.937 1.00 75.06 86 MET A CA 1
ATOM 701 C C . MET A 1 86 ? 15.367 4.718 -8.421 1.00 75.06 86 MET A C 1
ATOM 703 O O . MET A 1 86 ? 16.368 4.049 -8.709 1.00 75.06 86 MET A O 1
ATOM 707 N N . PRO A 1 87 ? 15.475 5.810 -7.645 1.00 71.69 87 PRO A N 1
ATOM 708 C CA . PRO A 1 87 ? 16.715 6.138 -6.953 1.00 71.69 87 PRO A CA 1
ATOM 709 C C . PRO A 1 87 ? 17.086 4.985 -6.004 1.00 71.69 87 PRO A C 1
ATOM 711 O O . PRO A 1 87 ? 16.375 4.713 -5.046 1.00 71.69 87 PRO A O 1
ATOM 714 N N . GLY A 1 88 ? 18.182 4.284 -6.312 1.00 71.19 88 GLY A N 1
ATOM 715 C CA . GLY A 1 88 ? 18.626 3.064 -5.615 1.00 71.19 88 GLY A CA 1
ATOM 716 C C . GLY A 1 88 ? 18.921 1.892 -6.559 1.00 71.19 88 GLY A C 1
ATOM 717 O O . GLY A 1 88 ? 19.793 1.080 -6.279 1.00 71.19 88 GLY A O 1
ATOM 718 N N . ASP A 1 89 ? 18.301 1.884 -7.739 1.00 66.38 89 ASP A N 1
ATOM 719 C CA . ASP A 1 89 ? 18.342 0.769 -8.701 1.00 66.38 89 ASP A CA 1
ATOM 720 C C . ASP A 1 89 ? 19.666 0.649 -9.487 1.00 66.38 89 ASP A C 1
ATOM 722 O O . ASP A 1 89 ? 19.992 -0.372 -10.093 1.00 66.38 89 ASP A O 1
ATOM 726 N N . LYS A 1 90 ? 20.459 1.727 -9.491 1.00 57.06 90 LYS A N 1
ATOM 727 C CA . LYS A 1 90 ? 21.650 1.893 -10.345 1.00 57.06 90 LYS A CA 1
ATOM 728 C C . LYS A 1 90 ? 22.823 0.978 -9.970 1.00 57.06 90 LYS A C 1
ATOM 730 O O . LYS A 1 90 ? 23.775 0.873 -10.741 1.00 57.06 90 LYS A O 1
ATOM 735 N N . TRP A 1 91 ? 22.774 0.326 -8.809 1.00 49.72 91 TRP A N 1
ATOM 736 C CA . TRP A 1 91 ? 23.835 -0.576 -8.354 1.00 49.72 91 TRP A CA 1
ATOM 737 C C . TRP A 1 91 ? 23.666 -2.014 -8.853 1.00 49.72 91 TRP A C 1
ATOM 739 O O . TRP A 1 91 ? 24.668 -2.718 -8.969 1.00 49.72 91 TRP A O 1
ATOM 749 N N . GLU A 1 92 ? 22.450 -2.424 -9.223 1.00 56.00 92 GLU A N 1
ATOM 750 C CA . GLU A 1 92 ? 22.158 -3.795 -9.668 1.00 56.00 92 GLU A CA 1
ATOM 751 C C . GLU A 1 92 ? 22.301 -3.972 -11.186 1.00 56.00 92 GLU A C 1
ATOM 753 O O . GLU A 1 92 ? 22.646 -5.051 -11.663 1.00 56.00 92 GLU A O 1
ATOM 758 N N . ARG A 1 93 ? 22.132 -2.899 -11.968 1.00 52.25 93 ARG A N 1
ATOM 759 C CA . ARG A 1 93 ? 22.213 -2.935 -13.438 1.00 52.25 93 ARG A CA 1
ATOM 760 C C . ARG A 1 93 ? 23.597 -2.579 -13.984 1.00 52.25 93 ARG A C 1
ATOM 762 O O . ARG A 1 93 ? 23.704 -1.819 -14.945 1.00 52.25 93 ARG A O 1
ATOM 769 N N . ARG A 1 94 ? 24.686 -3.095 -13.403 1.00 47.94 94 ARG A N 1
ATOM 770 C CA . ARG A 1 94 ? 25.971 -3.043 -14.122 1.00 47.94 94 ARG A CA 1
ATOM 771 C C . ARG A 1 94 ? 25.889 -4.049 -15.271 1.00 47.94 94 ARG A C 1
ATOM 773 O O . ARG A 1 94 ? 25.756 -5.238 -14.986 1.00 47.94 94 ARG A O 1
ATOM 780 N N . PRO A 1 95 ? 25.978 -3.633 -16.546 1.00 51.66 95 PRO A N 1
ATOM 781 C CA . PRO A 1 95 ? 26.100 -4.604 -17.616 1.00 51.66 95 PRO A CA 1
ATOM 782 C C . PRO A 1 95 ? 27.402 -5.370 -17.379 1.00 51.66 95 PRO A C 1
ATOM 784 O O . PRO A 1 95 ? 28.483 -4.775 -17.330 1.00 51.66 95 PRO A O 1
ATOM 787 N N . THR A 1 96 ? 27.312 -6.688 -17.208 1.00 58.9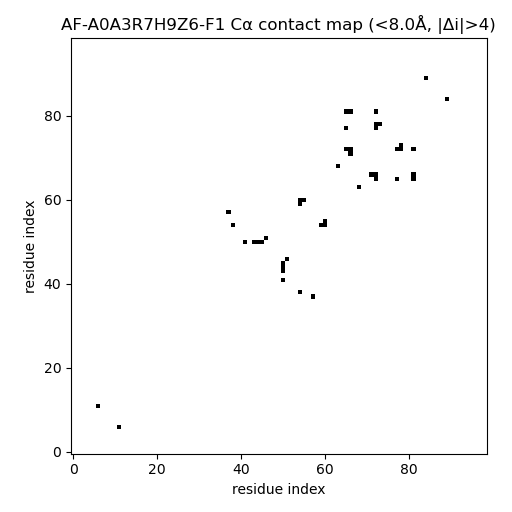7 96 THR A N 1
ATOM 788 C CA . THR A 1 96 ? 28.467 -7.562 -17.394 1.00 58.97 96 THR A CA 1
ATOM 789 C C . THR A 1 96 ? 28.932 -7.329 -18.824 1.00 58.97 96 THR A C 1
ATOM 791 O O . THR A 1 96 ? 28.267 -7.753 -19.770 1.00 58.97 96 THR A O 1
ATOM 794 N N . LYS A 1 97 ? 30.016 -6.563 -18.992 1.00 48.75 97 LYS A N 1
ATOM 795 C CA . LYS A 1 97 ? 30.688 -6.404 -20.279 1.00 48.75 97 LYS A CA 1
ATOM 796 C C . LYS A 1 97 ? 31.166 -7.791 -20.697 1.00 48.75 97 LYS A C 1
ATOM 798 O O . LYS A 1 97 ? 32.203 -8.252 -20.226 1.00 48.75 97 LYS A O 1
ATOM 803 N N . ASN A 1 98 ? 30.376 -8.472 -21.517 1.00 52.66 98 ASN A N 1
ATOM 804 C CA . ASN A 1 98 ? 30.857 -9.627 -22.250 1.00 52.66 98 ASN A CA 1
ATOM 805 C C . ASN A 1 98 ? 31.762 -9.106 -23.373 1.00 52.66 98 ASN A C 1
ATOM 807 O O . ASN A 1 98 ? 31.448 -8.087 -23.987 1.00 52.66 98 ASN A O 1
ATOM 811 N N . LYS A 1 99 ? 32.913 -9.776 -23.481 1.00 41.00 99 LYS A N 1
ATOM 812 C CA . LYS A 1 99 ? 34.121 -9.454 -24.253 1.00 41.00 99 LYS A CA 1
ATOM 813 C C . LYS A 1 99 ? 33.887 -8.895 -25.650 1.00 41.00 99 LYS A C 1
ATOM 815 O O . LYS A 1 99 ? 33.025 -9.454 -26.359 1.00 41.00 99 LYS A O 1
#

InterPro domains:
  IPR038775 Sperm microtubule inner protein 11 [PF22593] (1-93)
  IPR038775 Sperm microtubule inner protein 11 [PTHR35263] (1-92)

Solvent-accessible surface area (backbone atoms only — not comparable to full-atom values): 7144 Å² total; per-residue (Å²): 137,83,94,76,77,76,81,79,71,62,81,91,54,65,70,66,61,75,61,67,82,67,93,64,92,74,69,85,77,75,70,76,80,71,78,73,69,82,71,77,82,63,92,71,61,88,89,34,70,71,46,53,54,50,37,51,76,69,70,52,73,75,90,72,54,70,66,78,78,35,98,62,69,90,44,79,79,41,50,79,58,58,80,59,85,54,98,79,52,77,76,76,69,64,78,80,81,74,132

Radius of gyration: 27.0 Å; Cα contacts (8 Å, |Δi|>4): 23; chains: 1; bounding box: 67×46×64 Å

pLDDT: mean 70.06, std 16.6, range [38.81, 94.69]

Foldseek 3Di:
DDPPDPVPPDDPCPPVVVPPPDDDDPDPPPPPPPPPPQQPPDPDDPPDPVSVVSCVVVVNDDPDDPLRVDVDDPDPVCVVVNPDDDVPNVVVPDPPPDD

Secondary structure (DSSP, 8-state):
----SSSSSS-TTHHHHHTSSS---------------SSTT--S-TT-HHHHHHHHHTTPPPSS-HHHH-SS--SHHHHHHHTS--TTGGGT-------